Protein AF-A0A4P5W6P9-F1 (afdb_monomer_lite)

Radius of gyration: 11.66 Å; chains: 1; bounding box: 30×21×31 Å

pLDDT: mean 87.85, std 11.2, range [41.31, 97.0]

Foldseek 3Di:
DPDADADQALVSLVCCLVDPFNKHKHADPQQKIWIWHQDPPDAFIKIWIAPHPVSPDTPDIDTGRDPQCSSQVRCVVRVRPDHD

Structure (mmCIF, N/CA/C/O backbone):
data_AF-A0A4P5W6P9-F1
#
_entry.id   AF-A0A4P5W6P9-F1
#
loop_
_atom_site.group_PDB
_atom_site.id
_atom_site.type_symbol
_atom_site.label_atom_id
_atom_site.label_alt_id
_atom_site.label_comp_id
_atom_site.label_asym_id
_atom_site.label_entity_id
_atom_site.label_seq_id
_atom_site.pdbx_PDB_ins_code
_atom_site.Cartn_x
_atom_site.Cartn_y
_atom_site.Cartn_z
_atom_site.occupancy
_atom_site.B_iso_or_equiv
_atom_site.auth_seq_id
_atom_site.auth_comp_id
_atom_site.auth_asym_id
_atom_site.auth_atom_id
_atom_site.pdbx_PDB_model_num
ATOM 1 N N . MET A 1 1 ? 13.204 -8.956 9.717 1.00 41.31 1 MET A N 1
ATOM 2 C CA . MET A 1 1 ? 12.245 -8.016 9.093 1.00 41.31 1 MET A CA 1
ATOM 3 C C . MET A 1 1 ? 11.094 -8.832 8.518 1.00 41.31 1 MET A C 1
ATOM 5 O O . MET A 1 1 ? 11.392 -9.893 7.979 1.00 41.31 1 MET A O 1
ATOM 9 N N . PRO A 1 2 ? 9.815 -8.434 8.668 1.00 48.09 2 PRO A N 1
ATOM 10 C CA . PRO A 1 2 ? 8.723 -9.129 7.989 1.00 48.09 2 PRO A CA 1
ATOM 11 C C . PRO A 1 2 ? 8.989 -9.108 6.480 1.00 48.09 2 PRO A C 1
ATOM 13 O O . PRO A 1 2 ? 9.323 -8.063 5.922 1.00 48.09 2 PRO A O 1
ATOM 16 N N . ARG A 1 3 ? 8.933 -10.285 5.855 1.00 52.91 3 ARG A N 1
ATOM 17 C CA . ARG A 1 3 ? 9.191 -10.478 4.426 1.00 52.91 3 ARG A CA 1
ATOM 18 C C . ARG A 1 3 ? 8.085 -9.758 3.647 1.00 52.91 3 ARG A C 1
ATOM 20 O O . ARG A 1 3 ? 6.920 -9.885 4.016 1.00 52.91 3 ARG A O 1
ATOM 27 N N . ALA A 1 4 ? 8.447 -8.964 2.639 1.00 57.09 4 ALA A N 1
ATOM 28 C CA . ALA A 1 4 ? 7.461 -8.281 1.807 1.00 57.09 4 ALA A CA 1
ATOM 29 C C . ALA A 1 4 ? 6.556 -9.330 1.140 1.00 57.09 4 ALA A C 1
ATOM 31 O O . ALA A 1 4 ? 7.055 -10.289 0.550 1.00 57.09 4 ALA A O 1
ATOM 32 N N . PHE A 1 5 ? 5.246 -9.176 1.311 1.00 69.56 5 PHE A N 1
ATOM 33 C CA . PHE A 1 5 ? 4.233 -9.990 0.654 1.00 69.56 5 PHE A CA 1
ATOM 34 C C . PHE A 1 5 ? 3.550 -9.116 -0.392 1.00 69.56 5 PHE A C 1
ATOM 36 O O . PHE A 1 5 ? 3.009 -8.068 -0.028 1.00 69.56 5 PHE A O 1
ATOM 43 N N . PHE A 1 6 ? 3.621 -9.560 -1.647 1.00 83.19 6 PHE A N 1
ATOM 44 C CA . PHE A 1 6 ? 3.081 -8.878 -2.817 1.00 83.19 6 PHE A CA 1
ATOM 45 C C . PHE A 1 6 ? 1.760 -9.549 -3.223 1.00 83.19 6 PHE A C 1
ATOM 47 O O . PHE A 1 6 ? 1.770 -10.736 -3.566 1.00 83.19 6 PHE A O 1
ATOM 54 N N . PRO A 1 7 ? 0.615 -8.858 -3.096 1.00 87.81 7 PRO A N 1
ATOM 55 C CA . PRO A 1 7 ? -0.693 -9.424 -3.387 1.00 87.81 7 PRO A CA 1
ATOM 56 C C . PRO A 1 7 ? -0.894 -9.544 -4.898 1.00 87.81 7 PRO A C 1
ATOM 58 O O . PRO A 1 7 ? -0.522 -8.644 -5.646 1.00 87.81 7 PRO A O 1
ATOM 61 N N . HIS A 1 8 ? -1.528 -10.632 -5.333 1.00 87.12 8 HIS A N 1
ATOM 62 C CA . HIS A 1 8 ? -1.890 -10.840 -6.741 1.00 87.12 8 HIS A CA 1
ATOM 63 C C . HIS A 1 8 ? -3.401 -10.721 -6.960 1.00 87.12 8 HIS A C 1
ATOM 65 O O . HIS A 1 8 ? -3.853 -10.592 -8.095 1.00 87.12 8 HIS A O 1
ATOM 71 N N . THR A 1 9 ? -4.175 -10.761 -5.874 1.00 90.12 9 THR A N 1
ATOM 72 C CA . THR A 1 9 ? -5.628 -10.606 -5.868 1.00 90.12 9 THR A CA 1
ATOM 73 C C . THR A 1 9 ? -6.068 -9.605 -4.805 1.00 90.12 9 THR A C 1
ATOM 75 O O . THR A 1 9 ? -5.371 -9.348 -3.819 1.00 90.12 9 THR A O 1
ATOM 78 N N . LEU A 1 10 ? -7.278 -9.075 -4.949 1.00 88.94 10 LEU A N 1
ATOM 79 C CA . LEU A 1 10 ? -7.901 -8.223 -3.938 1.00 88.94 10 LEU A CA 1
ATOM 80 C C . LEU A 1 10 ? -8.134 -8.959 -2.614 1.00 88.94 10 LEU A C 1
ATOM 82 O O . LEU A 1 10 ? -8.061 -8.363 -1.537 1.00 88.94 10 LEU A O 1
ATOM 86 N N . ASN A 1 11 ? -8.376 -10.268 -2.682 1.00 90.50 11 ASN A N 1
ATOM 87 C CA . ASN A 1 11 ? -8.534 -11.096 -1.496 1.00 90.50 11 ASN A CA 1
ATOM 88 C C . ASN A 1 11 ? -7.226 -11.185 -0.689 1.00 90.50 11 ASN A C 1
ATOM 90 O O . ASN A 1 11 ? -7.259 -11.113 0.540 1.00 90.50 11 ASN A O 1
ATOM 94 N N . ASP A 1 12 ? -6.071 -11.245 -1.359 1.00 91.00 12 ASP A N 1
ATOM 95 C CA . ASP A 1 12 ? -4.760 -11.187 -0.698 1.00 91.00 12 ASP A CA 1
ATOM 96 C C . ASP A 1 12 ? -4.579 -9.874 0.076 1.00 91.00 12 ASP A C 1
ATOM 98 O O . ASP A 1 12 ? -4.102 -9.874 1.215 1.00 91.00 12 ASP A O 1
ATOM 102 N N . VAL A 1 13 ? -5.007 -8.752 -0.520 1.00 91.81 13 VAL A N 1
ATOM 103 C CA . VAL A 1 13 ? -4.985 -7.427 0.118 1.00 91.81 13 VAL A CA 1
ATOM 104 C C . VAL A 1 13 ? -5.857 -7.430 1.372 1.00 91.81 13 VAL A C 1
ATOM 106 O O . VAL A 1 13 ? -5.388 -7.051 2.446 1.00 91.81 13 VAL A O 1
ATOM 109 N N . VAL A 1 14 ? -7.103 -7.899 1.259 1.00 92.75 14 VAL A N 1
ATOM 110 C CA . VAL A 1 14 ? -8.046 -7.998 2.383 1.00 92.75 14 VAL A CA 1
ATOM 111 C C . VAL A 1 14 ? -7.463 -8.833 3.521 1.00 92.75 14 VAL A C 1
ATOM 113 O O . VAL A 1 14 ? -7.398 -8.359 4.658 1.00 92.75 14 VAL A O 1
ATOM 116 N N . HIS A 1 15 ? -6.986 -10.042 3.224 1.00 91.94 15 HIS A N 1
ATOM 117 C CA . HIS A 1 15 ? -6.428 -10.939 4.232 1.00 91.94 15 HIS A CA 1
ATOM 118 C C . HIS A 1 15 ? -5.195 -10.351 4.927 1.00 91.94 15 HIS A C 1
ATOM 120 O O . HIS A 1 15 ? -5.067 -10.459 6.149 1.00 91.94 15 HIS A O 1
ATOM 126 N N . ALA A 1 16 ? -4.296 -9.705 4.184 1.00 91.81 16 ALA A N 1
ATOM 127 C CA . ALA A 1 16 ? -3.086 -9.113 4.747 1.00 91.81 16 ALA A CA 1
ATOM 128 C C . ALA A 1 16 ? -3.380 -7.882 5.630 1.00 91.81 16 ALA A C 1
ATOM 130 O O . ALA A 1 16 ? -2.774 -7.711 6.696 1.00 91.81 16 ALA A O 1
ATOM 131 N N . VAL A 1 17 ? -4.331 -7.040 5.213 1.00 90.88 17 VAL A N 1
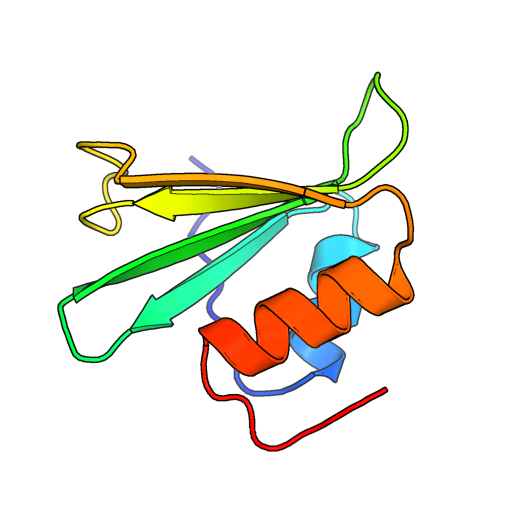ATOM 132 C CA . VAL A 1 17 ? -4.741 -5.820 5.930 1.00 90.88 17 VAL A CA 1
ATOM 133 C C . VAL A 1 17 ? -5.538 -6.138 7.197 1.00 90.88 17 VAL A C 1
ATOM 135 O O . VAL A 1 17 ? -5.352 -5.481 8.226 1.00 90.88 17 VAL A O 1
ATOM 138 N N . ASP A 1 18 ? -6.394 -7.157 7.155 1.00 90.06 18 ASP A N 1
ATOM 139 C CA . ASP A 1 18 ? -7.159 -7.581 8.330 1.00 90.06 18 ASP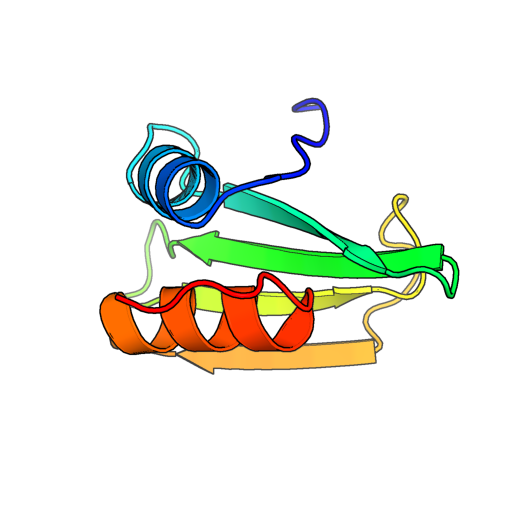 A CA 1
ATOM 140 C C . ASP A 1 18 ? -6.347 -8.464 9.276 1.00 90.06 18 ASP A C 1
ATOM 142 O O . ASP A 1 18 ? -6.610 -8.484 10.484 1.00 90.06 18 ASP A O 1
ATOM 146 N N . GLY A 1 19 ? -5.327 -9.139 8.742 1.00 87.12 19 GLY A N 1
ATOM 147 C CA . GLY A 1 19 ? -4.445 -10.038 9.469 1.00 87.12 19 GLY A CA 1
ATOM 148 C C . GLY A 1 19 ? -3.643 -9.379 10.596 1.00 87.12 19 GLY A C 1
ATOM 149 O O . GLY A 1 19 ? -3.669 -8.168 10.834 1.00 87.12 19 GLY A O 1
ATOM 150 N N . ALA A 1 20 ? -2.875 -10.203 11.313 1.00 83.50 20 ALA A N 1
ATOM 151 C CA . ALA A 1 20 ? -2.174 -9.807 12.540 1.00 83.50 20 ALA A CA 1
ATOM 152 C C . ALA A 1 20 ? -1.187 -8.636 12.353 1.00 83.50 20 ALA A C 1
ATOM 154 O O . ALA A 1 20 ? -0.977 -7.818 13.257 1.00 83.50 20 ALA A O 1
ATOM 155 N N . PHE A 1 21 ? -0.574 -8.532 11.174 1.00 83.19 21 PHE A N 1
ATOM 156 C CA . PHE A 1 21 ? 0.361 -7.452 10.868 1.00 83.19 21 PHE A CA 1
ATOM 157 C C . PHE A 1 21 ? -0.335 -6.194 10.349 1.00 83.19 21 PHE A C 1
ATOM 159 O O . PHE A 1 21 ? 0.189 -5.102 10.573 1.00 83.19 21 PHE A O 1
ATOM 166 N N . GLY A 1 22 ? -1.513 -6.342 9.734 1.00 90.94 22 GLY A N 1
ATOM 167 C CA . GLY A 1 22 ? -2.274 -5.263 9.116 1.00 90.94 22 GLY A CA 1
ATOM 168 C C . GLY A 1 22 ? -1.451 -4.479 8.104 1.00 90.94 22 GLY A C 1
ATOM 169 O O . GLY A 1 22 ? -1.371 -3.256 8.195 1.00 90.94 22 GLY A O 1
ATOM 170 N N . LEU A 1 23 ? -0.748 -5.182 7.219 1.00 92.44 23 LEU A N 1
ATOM 171 C CA . LEU A 1 23 ? 0.202 -4.584 6.289 1.00 92.44 23 LEU A CA 1
ATOM 172 C C . LEU A 1 23 ? 0.290 -5.405 5.008 1.00 92.44 23 LEU A C 1
ATOM 174 O O . LEU A 1 23 ? 0.416 -6.625 5.066 1.00 92.44 23 LEU A O 1
ATOM 178 N N . VAL A 1 24 ? 0.310 -4.711 3.875 1.00 93.38 24 VAL A N 1
ATOM 179 C CA . VAL A 1 24 ? 0.507 -5.283 2.543 1.00 93.38 24 VAL A CA 1
ATOM 180 C C . VAL A 1 24 ? 1.372 -4.346 1.700 1.00 93.38 24 VAL A C 1
ATOM 182 O O . VAL A 1 24 ? 1.370 -3.131 1.913 1.00 93.38 24 VAL A O 1
ATOM 185 N N . VAL A 1 25 ? 2.166 -4.912 0.793 1.00 94.06 25 VAL A N 1
ATOM 186 C CA . VAL A 1 25 ? 3.079 -4.176 -0.092 1.00 94.06 25 VAL A CA 1
ATOM 187 C C . VAL A 1 25 ? 2.764 -4.570 -1.523 1.00 94.06 25 VAL A C 1
ATOM 189 O O . VAL A 1 25 ? 2.628 -5.751 -1.772 1.00 94.06 25 VAL A O 1
ATOM 192 N N . GLY A 1 26 ? 2.665 -3.631 -2.452 1.00 93.19 26 GLY A N 1
ATOM 193 C CA . GLY A 1 26 ? 2.537 -3.928 -3.878 1.00 93.19 26 GLY A CA 1
ATOM 194 C C . GLY A 1 26 ? 3.675 -3.275 -4.639 1.00 93.19 26 GLY A C 1
ATOM 195 O O . GLY A 1 26 ? 4.015 -2.122 -4.362 1.00 93.19 26 GLY A O 1
ATOM 196 N N . ASP A 1 27 ? 4.294 -4.030 -5.536 1.00 91.12 27 ASP A N 1
ATOM 197 C CA . ASP A 1 27 ? 5.332 -3.545 -6.430 1.00 91.12 27 ASP A CA 1
ATOM 198 C C . ASP A 1 27 ? 4.734 -3.004 -7.723 1.00 91.12 27 ASP A C 1
ATOM 200 O O . ASP A 1 27 ? 3.693 -3.456 -8.198 1.00 91.12 27 ASP A O 1
ATOM 204 N N . LEU A 1 28 ? 5.402 -1.994 -8.266 1.00 89.19 28 LEU A N 1
ATOM 205 C CA . LEU A 1 28 ? 5.077 -1.421 -9.557 1.00 89.19 28 LEU A CA 1
ATOM 206 C C . LEU A 1 28 ? 6.168 -1.769 -10.577 1.00 89.19 28 LEU A C 1
ATOM 208 O O . LEU A 1 28 ? 7.332 -1.943 -10.205 1.00 89.19 28 LEU A O 1
ATOM 212 N N . PRO A 1 29 ? 5.833 -1.809 -11.882 1.00 87.19 29 PRO A N 1
ATOM 213 C CA . PRO A 1 29 ? 6.806 -2.104 -12.937 1.00 87.19 29 PRO A CA 1
ATOM 214 C C . PRO A 1 29 ? 7.992 -1.129 -13.003 1.00 87.19 29 PRO A C 1
ATOM 216 O O . PRO A 1 29 ? 9.025 -1.461 -13.578 1.00 87.19 29 PRO A O 1
ATOM 219 N N . ASP A 1 30 ? 7.852 0.071 -12.433 1.00 89.44 30 ASP A N 1
ATOM 220 C CA . ASP A 1 30 ? 8.907 1.087 -12.355 1.00 89.44 30 ASP A CA 1
ATOM 221 C C . ASP A 1 30 ? 9.886 0.872 -11.181 1.00 89.44 30 ASP A C 1
ATOM 223 O O . ASP A 1 30 ? 10.821 1.652 -11.004 1.00 89.44 30 ASP A O 1
ATOM 227 N N . GLY A 1 31 ? 9.693 -0.188 -10.388 1.00 88.56 31 GLY A N 1
ATOM 228 C CA . GLY A 1 31 ? 10.517 -0.534 -9.229 1.00 88.56 31 GLY A CA 1
ATOM 229 C C . GLY A 1 31 ? 10.125 0.183 -7.935 1.00 88.56 31 GLY A C 1
ATOM 230 O O . GLY A 1 31 ? 10.677 -0.136 -6.877 1.00 88.56 31 GLY A O 1
ATOM 231 N N . THR A 1 32 ? 9.162 1.108 -7.989 1.00 94.06 32 THR A N 1
ATOM 232 C CA . THR A 1 32 ? 8.587 1.727 -6.793 1.00 94.06 32 THR A CA 1
ATOM 233 C C . THR A 1 32 ? 7.603 0.779 -6.110 1.00 94.06 32 THR A C 1
ATOM 235 O O . THR A 1 32 ? 7.161 -0.219 -6.685 1.00 94.06 32 THR A O 1
ATOM 238 N N . ILE A 1 33 ? 7.264 1.058 -4.849 1.00 94.62 33 ILE A N 1
ATOM 239 C CA . ILE A 1 33 ? 6.307 0.234 -4.100 1.00 94.62 33 ILE A CA 1
ATOM 240 C C . ILE A 1 33 ? 5.261 1.084 -3.393 1.00 94.62 33 ILE A C 1
ATOM 242 O O . ILE A 1 33 ? 5.563 2.149 -2.851 1.00 94.62 33 ILE A O 1
ATOM 246 N N . TRP A 1 34 ? 4.045 0.562 -3.301 1.00 95.62 34 TRP A N 1
ATOM 247 C CA . TRP A 1 34 ? 3.026 1.064 -2.387 1.00 95.62 34 TRP A CA 1
ATOM 248 C C . TRP A 1 34 ? 2.913 0.158 -1.170 1.00 95.62 34 TRP A C 1
ATOM 250 O O . TRP A 1 34 ? 2.907 -1.066 -1.274 1.00 95.62 34 TRP A O 1
ATOM 260 N N . VAL A 1 35 ? 2.797 0.758 0.009 1.00 95.12 35 VAL A N 1
ATOM 261 C CA . VAL A 1 35 ? 2.554 0.057 1.271 1.00 95.12 35 VAL A CA 1
ATOM 262 C C . VAL A 1 35 ? 1.232 0.537 1.838 1.00 95.12 35 VAL A C 1
ATOM 264 O O . VAL A 1 35 ? 1.081 1.724 2.112 1.00 95.12 35 VAL A O 1
ATOM 267 N N . LEU A 1 36 ? 0.304 -0.388 2.065 1.00 95.12 36 LEU A N 1
ATOM 268 C CA . LEU A 1 36 ? -0.909 -0.141 2.836 1.00 95.12 36 LEU A CA 1
ATOM 269 C C . LEU A 1 36 ? -0.725 -0.726 4.235 1.00 95.12 36 LEU A C 1
ATOM 271 O O . LEU A 1 36 ? -0.412 -1.907 4.397 1.00 95.12 36 LEU A O 1
ATOM 275 N N . LYS A 1 37 ? -0.917 0.105 5.258 1.00 94.75 37 LYS A N 1
ATOM 276 C CA . LYS A 1 37 ? -0.749 -0.270 6.662 1.00 94.75 37 LYS A CA 1
ATOM 277 C C . LYS A 1 37 ? -1.939 0.184 7.498 1.00 94.75 37 LYS A C 1
ATOM 279 O O . LYS A 1 37 ? -2.262 1.365 7.530 1.00 94.75 37 LYS A O 1
ATOM 284 N N . ARG A 1 38 ? -2.536 -0.737 8.249 1.00 93.62 38 ARG A N 1
ATOM 285 C CA . ARG A 1 38 ? -3.548 -0.449 9.270 1.00 93.62 38 ARG A CA 1
ATOM 286 C C . ARG A 1 38 ? -2.898 0.217 10.485 1.00 93.62 38 ARG A C 1
ATOM 288 O O . ARG A 1 38 ? -1.909 -0.288 11.033 1.00 93.62 38 ARG A O 1
ATOM 295 N N . GLY A 1 39 ? -3.464 1.334 10.929 1.00 88.75 39 GLY A N 1
ATOM 296 C CA . GLY A 1 39 ? -3.075 1.989 12.172 1.00 88.75 39 GLY A CA 1
ATOM 297 C C . GLY A 1 39 ? -3.328 1.070 13.370 1.00 88.75 39 GLY A C 1
ATOM 298 O O . GLY A 1 39 ? -4.410 0.516 13.531 1.00 88.75 39 GLY A O 1
ATOM 299 N N . ARG A 1 40 ? -2.306 0.853 14.211 1.00 82.75 40 ARG A N 1
ATOM 300 C CA . ARG A 1 40 ? -2.450 0.051 15.447 1.00 82.75 40 ARG A CA 1
ATOM 301 C C . ARG A 1 40 ? -2.967 0.863 16.631 1.00 82.75 40 ARG A C 1
ATOM 303 O O . ARG A 1 40 ? -3.579 0.301 17.529 1.00 82.75 40 ARG A O 1
ATOM 310 N N . ARG A 1 41 ? -2.629 2.152 16.670 1.00 80.25 41 ARG A N 1
ATOM 311 C CA . ARG A 1 41 ? -2.966 3.085 17.759 1.00 80.25 41 ARG A CA 1
ATOM 312 C C . ARG A 1 41 ? -3.853 4.234 17.295 1.00 80.25 41 ARG A C 1
ATOM 314 O O . ARG A 1 41 ? -4.518 4.846 18.115 1.00 80.25 41 ARG A O 1
ATOM 321 N N . GLU A 1 42 ? -3.851 4.505 15.997 1.00 73.62 42 GLU A N 1
ATOM 322 C CA . GLU A 1 42 ? -4.624 5.568 15.371 1.00 73.62 42 GLU A CA 1
ATOM 323 C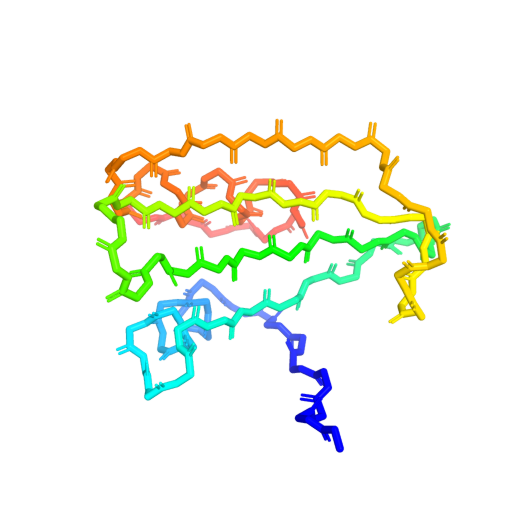 C . GLU A 1 42 ? -5.658 4.930 14.442 1.00 73.62 42 GLU A C 1
ATOM 325 O O . GLU A 1 42 ? -5.334 3.936 13.779 1.00 73.62 42 GLU A O 1
ATOM 330 N N . PRO A 1 43 ? -6.895 5.449 14.410 1.00 82.75 43 PRO A N 1
ATOM 331 C CA . PRO A 1 43 ? -7.916 4.946 13.508 1.00 82.75 43 PRO A CA 1
ATOM 332 C C . PRO A 1 43 ? -7.522 5.219 12.050 1.00 82.75 43 PRO A C 1
ATOM 334 O O . PRO A 1 43 ? -7.081 6.314 11.707 1.00 82.75 43 PRO A O 1
ATOM 337 N N . GLY A 1 44 ? -7.715 4.217 11.192 1.00 91.88 44 GLY A N 1
ATOM 338 C CA . GLY A 1 44 ? -7.526 4.330 9.747 1.00 91.88 44 GLY A CA 1
ATOM 339 C C . GLY A 1 44 ? -6.336 3.551 9.191 1.00 91.88 44 GLY A C 1
ATOM 340 O O . GLY A 1 44 ? -5.768 2.655 9.824 1.00 91.88 44 GLY A O 1
ATOM 341 N N . PHE A 1 45 ? -5.996 3.885 7.952 1.00 95.38 45 PHE A N 1
ATOM 342 C CA . PHE A 1 45 ? -5.034 3.189 7.115 1.00 95.38 45 PHE A CA 1
ATOM 343 C C . PHE A 1 45 ? -4.104 4.193 6.450 1.00 95.38 45 PHE A C 1
ATOM 345 O O . PHE A 1 45 ? -4.543 5.200 5.902 1.00 95.38 45 PHE A O 1
ATOM 352 N N . THR A 1 46 ? -2.810 3.910 6.475 1.00 95.69 46 THR A N 1
ATOM 353 C CA . THR A 1 46 ? -1.804 4.724 5.801 1.00 95.69 46 THR A CA 1
ATOM 354 C C . THR A 1 46 ? -1.375 4.029 4.519 1.00 95.69 46 THR A C 1
ATOM 356 O O . THR A 1 46 ? -0.926 2.882 4.554 1.00 95.69 46 THR A O 1
ATOM 359 N N . LEU A 1 47 ? -1.490 4.745 3.408 1.00 96.12 47 LEU A N 1
ATOM 360 C CA . LEU A 1 47 ? -0.895 4.410 2.124 1.00 96.12 47 LEU A CA 1
ATOM 361 C C . LEU A 1 47 ? 0.417 5.176 2.007 1.00 96.12 47 LEU A C 1
ATOM 363 O O . LEU A 1 47 ? 0.466 6.378 2.266 1.00 96.12 47 LEU A O 1
ATOM 367 N N . THR A 1 48 ? 1.505 4.503 1.666 1.00 96.69 48 THR A N 1
ATOM 368 C CA . THR A 1 48 ? 2.807 5.154 1.495 1.00 96.69 48 THR A CA 1
ATOM 369 C C . THR A 1 48 ? 3.488 4.643 0.241 1.00 96.69 48 THR A C 1
ATOM 371 O O . THR A 1 48 ? 3.656 3.435 0.080 1.00 96.69 48 THR A O 1
ATOM 374 N N . HIS A 1 49 ? 3.875 5.569 -0.630 1.00 97.00 49 HIS A N 1
ATOM 375 C CA . HIS A 1 49 ? 4.633 5.298 -1.843 1.00 97.00 49 HIS A CA 1
ATOM 376 C C . HIS A 1 49 ? 6.112 5.462 -1.545 1.00 97.00 49 HIS A C 1
ATOM 378 O O . HIS A 1 49 ? 6.537 6.509 -1.048 1.00 97.00 49 HIS A O 1
ATOM 384 N N . TYR A 1 50 ? 6.896 4.439 -1.850 1.00 96.00 50 TYR A N 1
ATOM 385 C CA . TYR A 1 50 ? 8.340 4.466 -1.697 1.00 96.00 50 TYR A CA 1
ATOM 386 C C . TYR A 1 50 ? 9.035 4.295 -3.038 1.00 96.00 50 TYR A C 1
ATOM 388 O O . TYR A 1 50 ? 8.544 3.591 -3.915 1.00 96.00 50 TYR A O 1
ATOM 396 N N . ALA A 1 51 ? 10.220 4.893 -3.150 1.00 93.81 51 ALA A N 1
ATOM 397 C CA . ALA A 1 51 ? 11.054 4.806 -4.344 1.00 93.81 51 ALA A CA 1
ATOM 398 C C . ALA A 1 51 ? 11.538 3.381 -4.655 1.00 93.81 51 ALA A C 1
ATOM 400 O O . ALA A 1 51 ? 11.833 3.083 -5.805 1.00 93.81 51 ALA A O 1
ATOM 401 N N . ASP A 1 52 ? 11.629 2.513 -3.645 1.00 90.06 52 ASP A N 1
ATOM 402 C CA . ASP A 1 52 ? 12.076 1.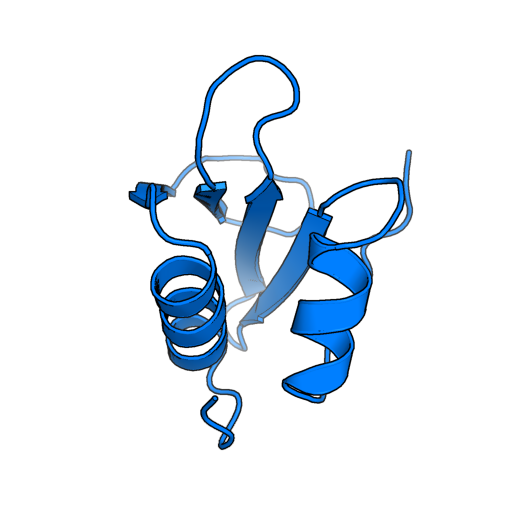132 -3.800 1.00 90.06 52 ASP A CA 1
ATOM 403 C C . ASP A 1 52 ? 11.588 0.236 -2.653 1.00 90.06 52 ASP A C 1
ATOM 405 O O . ASP A 1 52 ? 11.086 0.695 -1.620 1.00 90.06 52 ASP A O 1
ATOM 409 N N . ALA A 1 53 ? 11.796 -1.072 -2.816 1.00 86.00 53 ALA A N 1
ATOM 410 C CA . ALA A 1 53 ? 11.476 -2.082 -1.811 1.00 86.00 53 ALA A CA 1
ATOM 411 C C . ALA A 1 53 ? 12.255 -1.926 -0.488 1.00 86.00 53 ALA A C 1
ATOM 413 O O . ALA A 1 53 ? 11.793 -2.407 0.550 1.00 86.00 53 ALA A O 1
ATOM 414 N N . GLN A 1 54 ? 13.406 -1.241 -0.503 1.00 86.62 54 GLN A N 1
ATOM 415 C CA . GLN A 1 54 ? 14.172 -0.905 0.704 1.00 86.62 54 GLN A CA 1
ATOM 416 C C . GLN A 1 54 ? 13.572 0.288 1.457 1.00 86.62 54 GLN A C 1
ATOM 418 O O . GLN A 1 54 ? 14.005 0.593 2.569 1.00 86.62 54 GLN A O 1
ATOM 423 N N . ARG A 1 55 ? 12.542 0.931 0.889 1.00 86.62 55 ARG A N 1
ATOM 424 C CA . ARG A 1 55 ? 11.878 2.117 1.432 1.00 86.62 55 ARG A CA 1
ATOM 425 C C . ARG A 1 55 ? 12.866 3.259 1.650 1.00 86.62 55 ARG A C 1
ATOM 427 O O . ARG A 1 55 ? 12.746 4.000 2.624 1.00 86.62 55 ARG A O 1
ATOM 434 N N . SER A 1 56 ? 13.840 3.393 0.749 1.00 85.56 56 SER A N 1
ATOM 435 C CA . SER A 1 56 ? 14.926 4.375 0.857 1.00 85.56 56 SER A CA 1
ATOM 436 C C . SER A 1 56 ? 14.421 5.819 0.932 1.00 85.56 56 SER A C 1
ATOM 438 O O . SER A 1 56 ? 15.012 6.658 1.612 1.00 85.56 56 SER A O 1
ATOM 440 N N . ARG A 1 57 ? 13.305 6.106 0.253 1.00 94.06 57 ARG A N 1
ATOM 441 C CA . ARG A 1 57 ? 12.678 7.424 0.195 1.00 94.06 57 ARG A CA 1
ATOM 442 C C . ARG A 1 57 ? 11.165 7.308 0.079 1.00 94.06 57 ARG A C 1
ATOM 444 O O . ARG A 1 57 ? 10.666 6.557 -0.754 1.00 94.06 57 ARG A O 1
ATOM 451 N N . GLU A 1 58 ? 10.454 8.102 0.875 1.00 96.69 58 GLU A N 1
ATOM 452 C CA . GLU A 1 58 ? 9.010 8.320 0.744 1.00 96.69 58 GLU A CA 1
ATOM 453 C C . GLU A 1 58 ? 8.735 9.346 -0.365 1.00 96.69 58 GLU A C 1
ATOM 455 O O . GLU A 1 58 ? 9.312 10.437 -0.372 1.00 96.69 58 GLU A O 1
ATOM 460 N N . LEU A 1 59 ? 7.887 8.972 -1.321 1.00 95.75 59 LEU A N 1
ATOM 461 C CA . LEU A 1 59 ? 7.467 9.809 -2.447 1.00 95.75 59 LEU A CA 1
ATOM 462 C C . LEU A 1 59 ? 6.108 10.462 -2.180 1.00 95.75 59 LEU A C 1
ATOM 464 O O . LEU A 1 59 ? 5.904 11.624 -2.524 1.00 95.75 59 LEU A O 1
ATOM 468 N N . ALA A 1 60 ? 5.199 9.726 -1.541 1.00 95.81 60 ALA A N 1
ATOM 469 C CA . ALA A 1 60 ? 3.875 10.201 -1.169 1.00 95.81 60 ALA A CA 1
ATOM 470 C C . ALA A 1 60 ? 3.335 9.430 0.040 1.00 95.81 60 ALA A C 1
ATOM 472 O O . ALA A 1 60 ? 3.683 8.266 0.264 1.00 95.81 60 ALA A O 1
ATOM 473 N N . ARG A 1 61 ? 2.435 10.066 0.791 1.00 95.50 61 ARG A N 1
ATOM 474 C CA . ARG A 1 61 ? 1.693 9.439 1.884 1.00 95.50 61 ARG A CA 1
ATOM 475 C C . ARG A 1 61 ? 0.269 9.967 1.935 1.00 95.50 61 ARG A C 1
ATOM 477 O O . ARG A 1 61 ? 0.043 11.167 1.827 1.00 95.50 61 ARG A O 1
ATOM 484 N N . GLU A 1 62 ? -0.667 9.058 2.158 1.00 95.69 62 GLU A N 1
ATOM 485 C CA . GLU A 1 62 ? -2.094 9.342 2.261 1.00 95.69 62 GLU A CA 1
ATOM 486 C C . GLU A 1 62 ? -2.682 8.601 3.470 1.00 95.69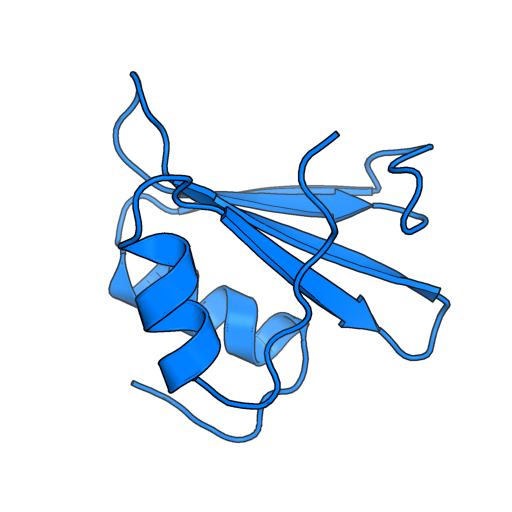 62 GLU A C 1
ATOM 488 O O . GLU A 1 62 ? -2.333 7.447 3.739 1.00 95.69 62 GLU A O 1
ATOM 493 N N . LEU A 1 63 ? -3.561 9.271 4.219 1.00 94.81 63 LEU A N 1
ATOM 494 C CA . LEU A 1 63 ? -4.339 8.671 5.302 1.00 94.81 63 LEU A CA 1
ATOM 495 C C . LEU A 1 63 ? -5.775 8.465 4.824 1.00 94.81 63 LEU A C 1
ATOM 497 O O . LEU A 1 63 ? -6.445 9.421 4.442 1.00 94.81 63 LEU A O 1
ATOM 501 N N . VAL A 1 64 ? -6.258 7.232 4.922 1.00 95.38 64 VAL A N 1
ATOM 502 C CA . VAL A 1 64 ? -7.627 6.856 4.577 1.00 95.38 64 VAL A CA 1
ATOM 503 C C . VAL A 1 64 ? -8.273 6.221 5.799 1.00 95.38 64 VAL A C 1
ATOM 505 O O . VAL A 1 64 ? -7.813 5.198 6.299 1.00 95.38 64 VAL A O 1
ATOM 508 N N . VAL A 1 65 ? -9.329 6.843 6.322 1.00 93.62 65 VAL A N 1
ATOM 509 C CA . VAL A 1 65 ? -9.986 6.375 7.555 1.00 93.62 65 VAL A CA 1
ATOM 510 C C . VAL A 1 65 ? -10.852 5.143 7.288 1.00 93.62 65 VAL A C 1
ATOM 512 O O . VAL A 1 65 ? -10.877 4.218 8.098 1.00 93.62 65 VAL A O 1
ATOM 515 N N . ASP A 1 66 ? -11.533 5.113 6.142 1.00 93.81 66 ASP A N 1
ATOM 516 C CA . ASP A 1 66 ? -12.400 4.000 5.771 1.00 93.81 66 ASP A CA 1
ATOM 517 C C . ASP A 1 66 ? -11.607 2.808 5.217 1.00 93.81 66 ASP A C 1
ATOM 519 O O . ASP A 1 66 ? -10.764 2.942 4.328 1.00 93.81 66 ASP A O 1
ATOM 523 N N . ARG A 1 67 ? -11.921 1.612 5.721 1.00 93.06 67 ARG A N 1
ATOM 524 C CA . ARG A 1 67 ? -11.243 0.370 5.332 1.00 93.06 67 ARG A CA 1
ATOM 525 C C . ARG A 1 67 ? -11.467 0.022 3.864 1.00 93.06 67 ARG A C 1
ATOM 527 O O . ARG A 1 67 ? -10.515 -0.354 3.184 1.00 93.06 67 ARG A O 1
ATOM 534 N N . ARG A 1 68 ? -12.712 0.085 3.380 1.00 93.81 68 ARG A N 1
ATOM 535 C CA . ARG A 1 68 ? -13.041 -0.324 2.005 1.00 93.81 68 ARG A CA 1
ATOM 536 C C . ARG A 1 68 ? -12.404 0.635 1.008 1.00 93.81 68 ARG A C 1
ATOM 538 O O . ARG A 1 68 ? -11.801 0.180 0.043 1.00 93.81 68 ARG A O 1
ATOM 545 N N . ALA A 1 69 ? -12.468 1.934 1.284 1.00 94.38 69 ALA A N 1
ATOM 546 C CA . ALA A 1 69 ? -11.807 2.964 0.500 1.00 94.38 69 ALA A CA 1
ATOM 547 C C . ALA A 1 69 ? -10.289 2.757 0.469 1.00 94.38 69 ALA A C 1
ATOM 549 O O . ALA A 1 69 ? -9.705 2.814 -0.606 1.00 94.38 69 ALA A O 1
ATOM 550 N N . ALA A 1 70 ? -9.653 2.446 1.604 1.00 94.56 70 ALA A N 1
ATOM 551 C CA . ALA A 1 70 ? -8.210 2.208 1.657 1.00 94.56 70 ALA A CA 1
ATOM 552 C C . ALA A 1 70 ? -7.784 0.995 0.813 1.00 94.56 70 ALA A C 1
ATOM 554 O O . ALA A 1 70 ? -6.801 1.067 0.077 1.00 94.56 70 ALA A O 1
ATOM 555 N N . ILE A 1 71 ? -8.539 -0.106 0.896 1.00 94.31 71 ILE A N 1
ATOM 556 C CA . ILE A 1 71 ? -8.269 -1.333 0.137 1.00 94.31 71 ILE A CA 1
ATOM 557 C C . ILE A 1 71 ? -8.505 -1.113 -1.361 1.00 94.31 71 ILE A C 1
ATOM 559 O O . ILE A 1 71 ? -7.639 -1.457 -2.160 1.00 94.31 71 ILE A O 1
ATOM 563 N N . ASN A 1 72 ? -9.624 -0.491 -1.744 1.00 94.44 72 ASN A N 1
ATOM 564 C CA . ASN A 1 72 ? -9.913 -0.176 -3.144 1.00 94.44 72 ASN A CA 1
ATOM 565 C C . ASN A 1 72 ? -8.875 0.798 -3.719 1.00 94.44 72 ASN A C 1
ATOM 567 O O . ASN A 1 72 ? -8.373 0.575 -4.816 1.00 94.44 72 ASN A O 1
ATOM 571 N N . ARG A 1 73 ? -8.484 1.828 -2.957 1.00 94.81 73 ARG A N 1
ATOM 572 C CA . ARG A 1 73 ? -7.451 2.782 -3.371 1.00 94.81 73 ARG A CA 1
ATOM 573 C C . ARG A 1 73 ? -6.103 2.101 -3.569 1.00 94.81 73 ARG A C 1
ATOM 575 O O . ARG A 1 73 ? -5.431 2.366 -4.558 1.00 94.81 73 ARG A O 1
ATOM 582 N N . PHE A 1 74 ? -5.716 1.214 -2.656 1.00 94.69 74 PHE A N 1
ATOM 583 C CA . PHE A 1 74 ? -4.496 0.430 -2.804 1.00 94.69 74 PHE A CA 1
ATOM 584 C C . PHE A 1 74 ? -4.537 -0.442 -4.060 1.00 94.69 74 PHE A C 1
ATOM 586 O O . PHE A 1 74 ? -3.609 -0.374 -4.857 1.00 94.69 74 PHE A O 1
ATOM 593 N N . ALA A 1 75 ? -5.618 -1.203 -4.259 1.00 92.88 75 ALA A N 1
ATOM 594 C CA . ALA A 1 75 ? -5.794 -2.069 -5.422 1.00 92.88 75 ALA A CA 1
ATOM 595 C C . ALA A 1 75 ? -5.690 -1.296 -6.747 1.00 92.88 75 ALA A C 1
ATOM 597 O O . ALA A 1 75 ? -5.018 -1.754 -7.666 1.00 92.88 75 ALA A O 1
ATOM 598 N N . GLU A 1 76 ? -6.269 -0.093 -6.817 1.00 92.31 76 GLU A N 1
ATOM 599 C CA . GLU A 1 76 ? -6.123 0.802 -7.969 1.00 92.31 76 GLU A CA 1
ATOM 600 C C . GLU A 1 76 ? -4.675 1.250 -8.190 1.00 92.31 76 GLU A C 1
ATOM 602 O O . GLU A 1 76 ? -4.194 1.228 -9.321 1.00 92.31 76 GLU A O 1
ATOM 607 N N . LEU A 1 77 ? -3.975 1.645 -7.122 1.00 92.38 77 LEU A N 1
ATOM 608 C CA . LEU A 1 77 ? -2.591 2.122 -7.200 1.00 92.38 77 LEU A CA 1
ATOM 609 C C . LEU A 1 77 ? -1.629 1.042 -7.698 1.00 92.38 77 LEU A C 1
ATOM 611 O O . LEU A 1 77 ? -0.672 1.378 -8.388 1.00 92.38 77 LEU A O 1
ATOM 615 N N . ILE A 1 78 ? -1.887 -0.226 -7.367 1.00 91.62 78 ILE A N 1
ATOM 616 C CA . ILE A 1 78 ? -1.062 -1.372 -7.778 1.00 91.62 78 ILE A CA 1
ATOM 617 C C . ILE A 1 78 ? -1.628 -2.119 -8.994 1.00 91.62 78 ILE A C 1
ATOM 619 O O . ILE A 1 78 ? -1.135 -3.183 -9.350 1.00 91.62 78 ILE A O 1
ATOM 623 N N . VAL A 1 79 ? -2.647 -1.549 -9.649 1.00 87.12 79 VAL A N 1
ATOM 624 C CA . VAL A 1 79 ? -3.249 -2.066 -10.889 1.00 87.12 79 VAL A CA 1
ATOM 625 C C . VAL A 1 79 ? -3.784 -3.504 -10.742 1.00 87.12 79 VAL A C 1
ATOM 627 O O . VAL A 1 79 ? -3.724 -4.315 -11.666 1.00 87.12 79 VAL A O 1
ATOM 630 N N . LEU A 1 80 ? -4.359 -3.833 -9.581 1.00 82.75 80 LEU A N 1
ATOM 631 C CA . LEU A 1 80 ? -5.175 -5.038 -9.437 1.00 82.75 80 LEU A CA 1
ATOM 632 C C . LEU A 1 80 ? -6.513 -4.800 -10.151 1.00 82.75 80 LEU A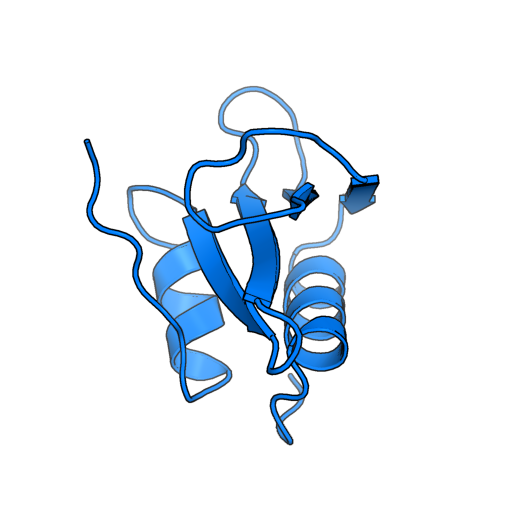 C 1
ATOM 634 O O . LEU A 1 80 ? -7.266 -3.899 -9.788 1.00 82.75 80 LEU A O 1
ATOM 638 N N . ASN A 1 81 ? -6.835 -5.614 -11.160 1.00 69.50 81 ASN A N 1
ATOM 639 C CA . ASN A 1 81 ? -8.055 -5.485 -11.978 1.00 69.50 81 ASN A CA 1
ATOM 640 C C . ASN A 1 81 ? -9.352 -5.930 -11.251 1.00 69.50 81 ASN A C 1
ATOM 642 O O . ASN A 1 81 ? -10.305 -6.378 -11.886 1.00 69.50 81 ASN A O 1
ATOM 646 N N . GLU A 1 82 ? -9.408 -5.813 -9.925 1.00 70.38 82 GLU A N 1
ATOM 647 C CA . GLU A 1 82 ? -10.488 -6.302 -9.060 1.00 70.38 82 GLU A CA 1
ATOM 648 C C . GLU A 1 82 ? -10.958 -5.188 -8.104 1.00 70.38 82 GLU A C 1
ATOM 650 O O . GLU A 1 82 ? -10.159 -4.360 -7.666 1.00 70.38 82 GLU A O 1
ATOM 655 N N . ARG A 1 83 ? -12.256 -5.148 -7.760 1.00 64.81 83 ARG A N 1
ATOM 656 C CA . ARG A 1 83 ? -12.844 -4.133 -6.855 1.00 64.81 83 ARG A CA 1
ATOM 657 C C . ARG A 1 83 ? -13.793 -4.761 -5.827 1.00 64.81 83 ARG A C 1
ATOM 659 O O . ARG A 1 83 ? -14.527 -5.682 -6.179 1.00 64.81 83 ARG A O 1
ATOM 666 N N . LEU A 1 84 ? -13.785 -4.244 -4.586 1.00 61.44 84 LEU A N 1
ATOM 667 C CA . LEU A 1 84 ? -14.702 -4.631 -3.497 1.00 61.44 84 LEU A CA 1
ATOM 668 C C . LEU A 1 84 ? -15.991 -3.827 -3.546 1.00 61.44 84 LEU A C 1
ATOM 670 O O . LEU A 1 84 ? -15.930 -2.573 -3.493 1.00 61.44 84 LEU A O 1
#

Secondary structure (DSSP, 8-state):
-PPP---SSHHHHHHHHHSSS-EEEEE-TTS-EEEEEE-SSSSSEEEEEESSTT--SEEEEEEE-SHHHHHHHHHHHTT-S---

Sequence (84 aa):
MPRAFFPHTLNDVVHAVDGAFGLVVGDLPDGTIWVLKRGRREPGFTLTHYADAQRSRELARELVVDRRAAINRFAELIVLNERL